Protein AF-A0A7F8QFL6-F1 (afdb_monomer_lite)

Structure (mmCIF, N/CA/C/O backbone):
data_AF-A0A7F8QFL6-F1
#
_entry.id   AF-A0A7F8QFL6-F1
#
loop_
_atom_site.group_PDB
_atom_site.id
_atom_site.type_symbol
_atom_site.label_atom_id
_atom_site.label_alt_id
_atom_site.label_comp_id
_atom_site.label_asym_id
_atom_site.label_entity_id
_atom_site.label_seq_id
_atom_site.pdbx_PDB_ins_code
_atom_site.Cartn_x
_atom_site.Cartn_y
_atom_site.Cartn_z
_atom_site.occupancy
_atom_site.B_iso_or_equiv
_atom_site.auth_seq_id
_atom_site.auth_comp_id
_atom_site.auth_asym_id
_atom_site.auth_atom_id
_atom_site.pdbx_PDB_model_num
ATOM 1 N N . PHE A 1 1 ? 2.840 -5.281 -6.794 1.00 96.19 1 PHE A N 1
ATOM 2 C CA . PHE A 1 1 ? 2.118 -4.202 -6.087 1.00 96.19 1 PHE A CA 1
ATOM 3 C C . PHE A 1 1 ? 0.725 -3.953 -6.667 1.00 96.19 1 PHE A C 1
ATOM 5 O O . PHE A 1 1 ? -0.232 -4.313 -6.000 1.00 96.19 1 PHE A O 1
ATOM 12 N N . LEU A 1 2 ? 0.582 -3.414 -7.891 1.00 96.44 2 LEU A N 1
ATOM 13 C CA . LEU A 1 2 ? -0.721 -2.988 -8.449 1.00 96.44 2 LEU A CA 1
ATOM 14 C C . LEU A 1 2 ? -1.807 -4.079 -8.442 1.00 96.44 2 LEU A C 1
ATOM 16 O O . LEU A 1 2 ? -2.926 -3.821 -8.018 1.00 96.44 2 LEU A O 1
ATOM 20 N N . SER A 1 3 ? -1.462 -5.321 -8.794 1.00 96.88 3 SER A N 1
ATOM 21 C CA . SER A 1 3 ? -2.390 -6.463 -8.744 1.00 96.88 3 SER A CA 1
ATOM 22 C C . SER A 1 3 ? -2.922 -6.793 -7.342 1.00 96.88 3 SER A C 1
ATOM 24 O O . SER A 1 3 ? -3.967 -7.424 -7.219 1.00 96.88 3 SER A O 1
ATOM 26 N N . GLY A 1 4 ? -2.211 -6.390 -6.285 1.00 96.94 4 GLY A N 1
ATOM 27 C CA . GLY A 1 4 ? -2.602 -6.615 -4.892 1.00 96.94 4 GLY A CA 1
ATOM 28 C C . GLY A 1 4 ? -3.451 -5.493 -4.295 1.00 96.94 4 GLY A C 1
ATOM 29 O O . GLY A 1 4 ? -4.096 -5.709 -3.271 1.00 96.94 4 GLY A O 1
ATOM 30 N N . VAL A 1 5 ? -3.491 -4.310 -4.923 1.00 97.06 5 VAL A N 1
ATOM 31 C CA . VAL A 1 5 ? -4.089 -3.099 -4.333 1.00 97.06 5 VAL A CA 1
ATOM 32 C C . VAL A 1 5 ? -5.555 -3.298 -3.970 1.00 97.06 5 VAL A C 1
ATOM 34 O O . VAL A 1 5 ? -5.955 -2.950 -2.859 1.00 97.06 5 VAL A O 1
ATOM 37 N N . ASP A 1 6 ? -6.354 -3.872 -4.866 1.00 96.06 6 ASP A N 1
ATOM 38 C CA . ASP A 1 6 ? -7.786 -4.050 -4.616 1.00 96.06 6 ASP A CA 1
ATOM 39 C C . ASP A 1 6 ? -8.050 -5.071 -3.507 1.00 96.06 6 ASP A C 1
ATOM 41 O O . ASP A 1 6 ? -8.917 -4.852 -2.658 1.00 96.06 6 ASP A O 1
ATOM 45 N N . ALA A 1 7 ? -7.252 -6.141 -3.448 1.00 96.88 7 ALA A N 1
ATOM 46 C CA . ALA A 1 7 ? -7.328 -7.126 -2.375 1.00 96.88 7 ALA A CA 1
ATOM 47 C C . ALA A 1 7 ? -6.971 -6.502 -1.017 1.00 96.88 7 ALA A C 1
ATOM 49 O O . ALA A 1 7 ? -7.707 -6.677 -0.048 1.00 96.88 7 ALA A O 1
ATOM 50 N N . TRP A 1 8 ? -5.899 -5.712 -0.941 1.00 97.50 8 TRP A N 1
ATOM 51 C CA . TRP A 1 8 ? -5.516 -5.027 0.296 1.00 97.50 8 TRP A CA 1
ATOM 52 C C . TRP A 1 8 ? -6.530 -3.956 0.713 1.00 97.50 8 TRP A C 1
ATOM 54 O O . TRP A 1 8 ? -6.868 -3.868 1.892 1.00 97.50 8 TRP A O 1
ATOM 64 N N . CYS A 1 9 ? -7.084 -3.188 -0.235 1.00 96.06 9 CYS A N 1
ATOM 65 C CA . CYS A 1 9 ? -8.170 -2.238 0.042 1.00 96.06 9 CYS A CA 1
ATOM 66 C C . CYS A 1 9 ? -9.360 -2.949 0.689 1.00 96.06 9 CYS A C 1
ATOM 68 O O . CYS A 1 9 ? -9.916 -2.473 1.682 1.00 96.06 9 CYS A O 1
ATOM 70 N N . LYS A 1 10 ? -9.733 -4.098 0.123 1.00 94.81 10 LYS A N 1
ATOM 71 C CA . LYS A 1 10 ? -10.814 -4.948 0.607 1.00 94.81 10 LYS A CA 1
ATOM 72 C C . LYS A 1 10 ? -10.517 -5.452 2.023 1.00 94.81 10 LYS A C 1
ATOM 74 O O . LYS A 1 10 ? -11.287 -5.178 2.933 1.00 94.81 10 LYS A O 1
ATOM 79 N N . MET A 1 11 ? -9.348 -6.045 2.253 1.00 94.19 11 MET A N 1
ATOM 80 C CA . MET A 1 11 ? -8.939 -6.537 3.578 1.00 94.19 11 MET A CA 1
ATOM 81 C C . MET A 1 11 ? -8.886 -5.438 4.655 1.00 94.19 11 MET A C 1
ATOM 83 O O . MET A 1 11 ? -9.239 -5.696 5.802 1.00 94.19 11 MET A O 1
ATOM 87 N N . CYS A 1 12 ? -8.493 -4.207 4.305 1.00 92.62 12 CYS A N 1
ATOM 88 C CA . CYS A 1 12 ? -8.485 -3.076 5.241 1.00 92.62 12 CYS A CA 1
ATOM 89 C C . CYS A 1 12 ? -9.887 -2.521 5.554 1.00 92.62 12 CYS A C 1
ATOM 91 O O . CYS A 1 12 ? -10.073 -1.877 6.587 1.00 92.62 12 CYS A O 1
ATOM 93 N N . SER A 1 13 ? -10.863 -2.693 4.658 1.00 88.38 13 SER A N 1
ATOM 94 C CA . SER A 1 13 ? -12.193 -2.071 4.776 1.00 88.38 13 SER A CA 1
ATOM 95 C C . SER A 1 13 ? -13.303 -3.044 5.175 1.00 88.38 13 SER A C 1
ATOM 97 O O . SER A 1 13 ? -14.291 -2.617 5.777 1.00 88.38 13 SER A O 1
ATOM 99 N N . GLU A 1 14 ? -13.134 -4.335 4.899 1.00 84.44 14 GLU A N 1
ATOM 100 C CA . GLU A 1 14 ? -14.117 -5.374 5.183 1.00 84.44 14 GLU A CA 1
ATOM 101 C C . GLU A 1 14 ? -14.114 -5.856 6.635 1.00 84.44 14 GLU A C 1
ATOM 103 O O . GLU A 1 14 ? -13.155 -5.700 7.392 1.00 84.44 14 GLU A O 1
ATOM 108 N N . GLY A 1 15 ? -15.242 -6.457 7.020 1.00 77.94 15 GLY A N 1
ATOM 109 C CA . GLY A 1 15 ? -15.497 -6.928 8.374 1.00 77.94 15 GLY A CA 1
ATOM 110 C C . GLY A 1 15 ? -15.855 -5.778 9.314 1.00 77.94 15 GLY A C 1
ATOM 111 O O . GLY A 1 15 ? -15.233 -4.716 9.315 1.00 77.94 15 GLY A O 1
ATOM 112 N N . GLY A 1 16 ? -16.882 -5.963 10.141 1.00 88.81 16 GLY A N 1
ATOM 113 C CA . GLY A 1 16 ? -17.215 -5.014 11.206 1.00 88.81 16 GLY A CA 1
ATOM 114 C C . GLY A 1 16 ? -16.069 -4.830 12.210 1.00 88.81 16 GLY A C 1
ATOM 115 O O . GLY A 1 16 ? -14.977 -5.382 12.058 1.00 88.81 16 GLY A O 1
ATOM 116 N N . LEU A 1 17 ? -16.308 -4.036 13.252 1.00 93.81 17 LEU A N 1
ATOM 117 C CA . LEU A 1 17 ? -15.407 -4.025 14.406 1.00 93.81 17 LEU A CA 1
ATOM 118 C C . LEU A 1 17 ? -15.780 -5.200 15.318 1.00 93.81 17 LEU A C 1
ATOM 120 O O . LEU A 1 17 ? -16.960 -5.304 15.660 1.00 93.81 17 LEU A O 1
ATOM 124 N N . PRO A 1 18 ? -14.825 -6.062 15.710 1.00 94.75 18 PRO A N 1
ATOM 125 C CA . PRO A 1 18 ? -15.082 -7.104 16.696 1.00 94.75 18 PRO A CA 1
ATOM 126 C C . PRO A 1 18 ? -15.563 -6.521 18.031 1.00 94.75 18 PRO A C 1
ATOM 128 O O . PRO A 1 18 ? -15.233 -5.384 18.387 1.00 94.75 18 PRO A O 1
ATOM 131 N N . SER A 1 19 ? -16.355 -7.303 18.763 1.00 91.31 19 SER A N 1
ATOM 132 C CA . SER A 1 19 ? -16.808 -6.940 20.111 1.00 91.31 19 SER A CA 1
ATOM 133 C C . SER A 1 19 ? -16.013 -7.625 21.209 1.00 91.31 19 SER A C 1
ATOM 135 O O . SER A 1 19 ? -15.770 -6.996 22.236 1.00 91.31 19 SER A O 1
ATOM 137 N N . GLU A 1 20 ? -15.579 -8.862 20.974 1.00 93.38 20 GLU A N 1
ATOM 138 C CA . GLU A 1 20 ? -14.741 -9.605 21.908 1.00 93.38 20 GLU A CA 1
ATOM 139 C C . GLU A 1 20 ? -13.315 -9.049 21.908 1.00 93.38 20 GLU A C 1
ATOM 141 O O . GLU A 1 20 ? -12.742 -8.765 20.852 1.00 93.38 20 GLU A O 1
ATOM 146 N N . MET A 1 21 ? -12.736 -8.891 23.101 1.00 92.88 21 MET A N 1
ATOM 147 C CA . MET A 1 21 ? -11.410 -8.285 23.276 1.00 92.88 21 MET A CA 1
ATOM 148 C C . MET A 1 21 ? -10.323 -9.077 22.545 1.00 92.88 21 MET A C 1
ATOM 150 O O . MET A 1 21 ? -9.511 -8.493 21.832 1.00 92.88 21 MET A O 1
ATOM 154 N N . GLN A 1 22 ? -10.368 -10.406 22.650 1.00 94.44 22 GLN A N 1
ATOM 155 C CA . GLN A 1 22 ? -9.406 -11.291 21.997 1.00 94.44 22 GLN A CA 1
ATOM 156 C C . GLN A 1 22 ? -9.474 -11.187 20.464 1.00 94.44 22 GLN A C 1
ATOM 158 O O . GLN A 1 22 ? -8.444 -11.057 19.802 1.00 94.44 22 GLN A O 1
ATOM 163 N N . ASP A 1 23 ? -10.681 -11.173 19.892 1.00 95.75 23 ASP A N 1
ATOM 164 C CA . ASP A 1 23 ? -10.870 -11.019 18.444 1.00 95.75 23 ASP A CA 1
ATOM 165 C C . ASP A 1 23 ? -10.427 -9.636 17.954 1.00 95.75 23 ASP A C 1
ATOM 167 O O . ASP A 1 23 ? -9.939 -9.483 16.831 1.00 95.75 23 ASP A O 1
ATOM 171 N N . LEU A 1 24 ? -10.592 -8.610 18.789 1.00 96.00 24 LEU A N 1
ATOM 172 C CA . LEU A 1 24 ? -10.179 -7.251 18.477 1.00 96.00 24 LEU A CA 1
ATOM 173 C C . LEU A 1 24 ? -8.655 -7.095 18.464 1.00 96.00 24 LEU A C 1
ATOM 175 O O . LEU A 1 24 ? -8.120 -6.480 17.540 1.00 96.00 24 LEU A O 1
ATOM 179 N N . GLU A 1 25 ? -7.958 -7.669 19.443 1.00 96.19 25 GLU A N 1
ATOM 180 C CA . GLU A 1 25 ? -6.492 -7.720 19.473 1.00 96.19 25 GLU A CA 1
ATOM 181 C C . GLU A 1 25 ? -5.942 -8.489 18.268 1.00 96.19 25 GLU A C 1
ATOM 183 O O . GLU A 1 25 ? -5.025 -8.013 17.591 1.00 96.19 25 GLU A O 1
ATOM 188 N N . LEU A 1 26 ? -6.564 -9.623 17.929 1.00 96.31 26 LEU A N 1
ATOM 189 C CA . LEU A 1 26 ? -6.218 -10.393 16.738 1.00 96.31 26 LEU A CA 1
ATOM 190 C C . LEU A 1 26 ? -6.425 -9.569 15.457 1.00 96.31 26 LEU A C 1
ATOM 192 O O . LEU A 1 26 ? -5.557 -9.546 14.582 1.00 96.31 26 LEU A O 1
ATOM 196 N N . ALA A 1 27 ? -7.541 -8.844 15.351 1.00 96.38 27 ALA A N 1
ATOM 197 C CA . ALA A 1 27 ? -7.809 -7.962 14.219 1.00 96.38 27 ALA A CA 1
ATOM 198 C C . ALA A 1 27 ? -6.790 -6.813 14.115 1.00 96.38 27 ALA A C 1
ATOM 200 O O . ALA A 1 27 ? -6.380 -6.473 13.004 1.00 96.38 27 ALA A O 1
ATOM 201 N N . ILE A 1 28 ? -6.351 -6.234 15.238 1.00 96.81 28 ILE A N 1
ATOM 202 C CA . ILE A 1 28 ? -5.293 -5.209 15.266 1.00 96.81 28 ILE A CA 1
ATOM 203 C C . ILE A 1 28 ? -3.965 -5.794 14.781 1.00 96.81 28 ILE A C 1
ATOM 205 O O . ILE A 1 28 ? -3.312 -5.188 13.931 1.00 96.81 28 ILE A O 1
ATOM 209 N N . HIS A 1 29 ? -3.592 -6.982 15.259 1.00 97.50 29 HIS A N 1
ATOM 210 C CA . HIS A 1 29 ? -2.360 -7.646 14.839 1.00 97.50 29 HIS A CA 1
ATOM 211 C C . HIS A 1 29 ? -2.373 -7.988 13.340 1.00 97.50 29 HIS A C 1
ATOM 213 O O . HIS A 1 29 ? -1.417 -7.691 12.622 1.00 97.50 29 HIS A O 1
ATOM 219 N N . HIS A 1 30 ? -3.477 -8.540 12.827 1.00 96.06 30 HIS A N 1
ATOM 220 C CA . HIS A 1 30 ? -3.637 -8.789 11.391 1.00 96.06 30 HIS A CA 1
ATOM 221 C C . HIS A 1 30 ? -3.562 -7.498 10.564 1.00 96.06 30 HIS A C 1
ATOM 223 O O . HIS A 1 30 ? -2.906 -7.470 9.524 1.00 96.06 30 HIS A O 1
ATOM 229 N N . HIS A 1 31 ? -4.189 -6.416 11.036 1.00 97.00 31 HIS A N 1
ATOM 230 C CA . HIS A 1 31 ? -4.153 -5.104 10.382 1.00 97.00 31 HIS A CA 1
ATOM 231 C C . HIS A 1 31 ? -2.740 -4.504 10.336 1.00 97.00 31 HIS A C 1
ATOM 233 O O . HIS A 1 31 ? -2.367 -3.857 9.354 1.00 97.00 31 HIS A O 1
ATOM 239 N N . GLN A 1 32 ? -1.940 -4.736 11.380 1.00 97.31 32 GLN A N 1
ATOM 240 C 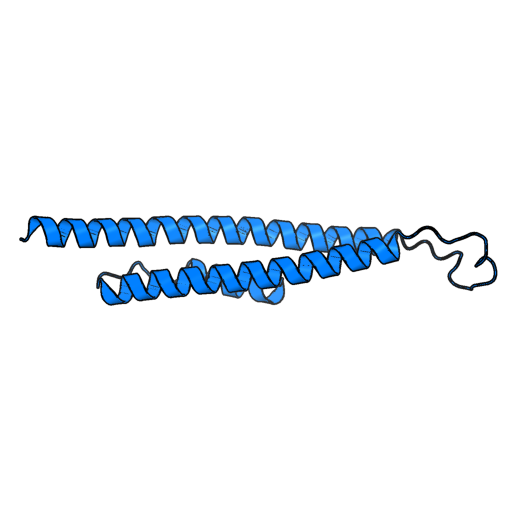CA . GLN A 1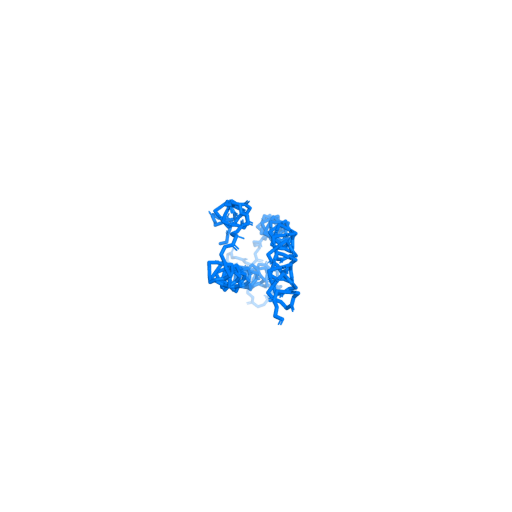 32 ? -0.529 -4.355 11.436 1.00 97.31 32 GLN A CA 1
ATOM 241 C C . GLN A 1 32 ? 0.312 -5.180 10.451 1.00 97.31 32 GLN A C 1
ATOM 243 O O . GLN A 1 32 ? 1.031 -4.606 9.638 1.00 97.31 32 GLN A O 1
ATOM 248 N N . SER A 1 33 ? 0.164 -6.507 10.449 1.00 97.44 33 SER A N 1
ATOM 249 C CA . SER A 1 33 ? 0.896 -7.379 9.520 1.00 97.44 33 SER A CA 1
ATOM 250 C C . SER A 1 33 ? 0.575 -7.062 8.055 1.00 97.44 33 SER A C 1
ATOM 252 O O . SER A 1 33 ? 1.464 -7.044 7.204 1.00 97.44 33 SER A O 1
ATOM 254 N N . LEU A 1 34 ? -0.688 -6.748 7.752 1.00 96.44 34 LEU A N 1
ATOM 255 C CA . LEU A 1 34 ? -1.094 -6.320 6.415 1.00 96.44 34 LEU A CA 1
ATOM 256 C C . LEU A 1 34 ? -0.378 -5.028 5.990 1.00 96.44 34 LEU A C 1
ATOM 258 O O . LEU A 1 34 ? 0.067 -4.925 4.849 1.00 96.44 34 LEU A O 1
ATOM 262 N N . TYR A 1 35 ? -0.226 -4.060 6.898 1.00 97.12 35 TYR A N 1
ATOM 263 C CA . TYR A 1 35 ? 0.506 -2.821 6.618 1.00 97.12 35 TYR A CA 1
ATOM 264 C C . TYR A 1 35 ? 1.964 -3.069 6.253 1.00 97.12 35 TYR A C 1
ATOM 266 O O . TYR A 1 35 ? 2.480 -2.471 5.309 1.00 97.12 35 TYR A O 1
ATOM 274 N N . GLU A 1 36 ? 2.623 -3.948 7.003 1.00 98.06 36 GLU A N 1
ATOM 275 C CA . GLU A 1 36 ? 4.023 -4.306 6.785 1.00 98.06 36 GLU A CA 1
ATOM 276 C C . GLU A 1 36 ? 4.198 -4.961 5.412 1.00 98.06 36 GLU A C 1
ATOM 278 O O . GLU A 1 36 ? 5.072 -4.555 4.647 1.00 98.06 36 GLU A O 1
ATOM 283 N N . GLN A 1 37 ? 3.301 -5.882 5.044 1.00 97.69 37 GLN A N 1
ATOM 284 C CA . GLN A 1 37 ? 3.294 -6.519 3.722 1.00 97.69 37 GLN A CA 1
ATOM 285 C C . GLN A 1 37 ? 3.099 -5.504 2.586 1.00 97.69 37 GLN A C 1
ATOM 287 O O . GLN A 1 37 ? 3.838 -5.524 1.600 1.00 97.69 37 GLN A O 1
ATOM 292 N N . VAL A 1 38 ? 2.133 -4.589 2.724 1.00 97.56 38 VAL A N 1
ATOM 293 C CA . VAL A 1 38 ? 1.881 -3.530 1.730 1.00 97.56 38 VAL A CA 1
ATOM 294 C C . VAL A 1 38 ? 3.092 -2.605 1.603 1.00 97.56 38 VAL A C 1
ATOM 296 O O . VAL A 1 38 ? 3.515 -2.288 0.491 1.00 97.56 38 VAL A O 1
ATOM 299 N N . THR A 1 39 ? 3.677 -2.196 2.730 1.00 97.44 39 THR A N 1
ATOM 300 C CA . THR A 1 39 ? 4.839 -1.296 2.773 1.00 97.44 39 THR A CA 1
ATOM 301 C C . THR A 1 39 ? 6.073 -1.940 2.150 1.00 97.44 39 THR A C 1
ATOM 303 O O . THR A 1 39 ? 6.805 -1.278 1.408 1.00 97.44 39 THR A O 1
ATOM 306 N N . GLN A 1 40 ? 6.285 -3.233 2.396 1.00 98.38 40 GLN A N 1
ATOM 307 C CA . GLN A 1 40 ? 7.360 -3.995 1.772 1.00 98.38 40 GLN A CA 1
ATOM 308 C C . GLN A 1 40 ? 7.168 -4.057 0.252 1.00 98.38 40 GLN A C 1
ATOM 310 O O . GLN A 1 40 ? 8.053 -3.652 -0.500 1.00 98.38 40 GLN A O 1
ATOM 315 N N . ALA A 1 41 ? 5.977 -4.452 -0.206 1.00 98.31 41 ALA A N 1
ATOM 316 C CA . ALA A 1 41 ? 5.674 -4.538 -1.632 1.00 98.31 41 ALA A CA 1
ATOM 317 C C . ALA A 1 41 ? 5.766 -3.176 -2.347 1.00 98.31 41 ALA A C 1
ATOM 319 O O . ALA A 1 41 ? 6.145 -3.123 -3.518 1.00 98.31 41 ALA A O 1
ATOM 320 N N . TYR A 1 42 ? 5.410 -2.079 -1.667 1.00 98.50 42 TYR A N 1
ATOM 321 C CA . TYR A 1 42 ? 5.576 -0.714 -2.176 1.00 98.50 42 TYR A CA 1
ATOM 322 C C . TYR A 1 42 ? 7.054 -0.318 -2.283 1.00 98.50 42 TYR A C 1
ATOM 324 O O . TYR A 1 42 ? 7.469 0.270 -3.284 1.00 98.50 42 TYR A O 1
ATOM 332 N N . THR A 1 43 ? 7.851 -0.648 -1.264 1.00 98.25 43 THR A N 1
ATOM 333 C CA . THR A 1 43 ? 9.294 -0.380 -1.245 1.00 98.25 43 THR A CA 1
ATOM 334 C C . THR A 1 43 ? 9.991 -1.075 -2.410 1.00 98.25 43 THR A C 1
ATOM 336 O O . THR A 1 43 ? 10.728 -0.418 -3.143 1.00 98.25 43 THR A O 1
ATOM 339 N N . GLU A 1 44 ? 9.706 -2.360 -2.625 1.00 98.31 44 GLU A N 1
ATOM 340 C CA . GLU A 1 44 ? 10.282 -3.153 -3.718 1.00 98.31 44 GLU A CA 1
ATOM 341 C C . GLU A 1 44 ? 9.954 -2.553 -5.092 1.00 98.31 44 GLU A C 1
ATOM 343 O O . GLU A 1 44 ? 10.860 -2.190 -5.840 1.00 98.31 44 GLU A O 1
ATOM 348 N N . VAL A 1 45 ? 8.668 -2.331 -5.400 1.00 98.19 45 VAL A N 1
ATOM 349 C CA . VAL A 1 45 ? 8.275 -1.782 -6.713 1.00 98.19 45 VAL A CA 1
ATOM 350 C C . VAL A 1 45 ? 8.824 -0.367 -6.943 1.00 98.19 45 VAL A C 1
ATOM 352 O O . VAL A 1 45 ? 9.136 0.004 -8.074 1.00 98.19 45 VAL A O 1
ATOM 355 N N . SER A 1 46 ? 8.968 0.433 -5.881 1.00 97.75 46 SER A N 1
ATOM 356 C CA . SER A 1 46 ? 9.523 1.788 -5.973 1.00 97.75 46 SER A CA 1
ATOM 357 C C . SER A 1 46 ? 11.025 1.765 -6.252 1.00 97.75 46 SER A C 1
ATOM 359 O O . SER A 1 46 ? 11.523 2.589 -7.023 1.00 97.75 46 SER A O 1
ATOM 361 N N . GLN A 1 47 ? 11.751 0.825 -5.641 1.00 98.12 47 GLN A N 1
ATOM 362 C CA . GLN A 1 47 ? 13.174 0.615 -5.900 1.00 98.12 47 GLN A CA 1
ATOM 363 C C . GLN A 1 47 ? 13.405 0.128 -7.332 1.00 98.12 47 GLN A C 1
ATOM 365 O O . GLN A 1 47 ? 14.241 0.707 -8.027 1.00 98.12 47 GLN A O 1
ATOM 370 N N . ASP A 1 48 ? 12.620 -0.845 -7.798 1.00 97.44 48 ASP A N 1
ATOM 371 C CA . ASP A 1 48 ? 12.691 -1.352 -9.173 1.00 97.44 48 ASP A CA 1
ATOM 372 C C . ASP A 1 48 ? 12.387 -0.252 -10.197 1.00 97.44 48 ASP A C 1
ATOM 374 O O . ASP A 1 48 ? 13.127 -0.070 -11.166 1.00 97.44 48 ASP A O 1
ATOM 378 N N . GLY A 1 49 ? 11.333 0.538 -9.957 1.00 96.88 49 GLY A N 1
ATOM 379 C CA . GLY A 1 49 ? 10.972 1.672 -10.808 1.00 96.88 49 GLY A CA 1
ATOM 380 C C . GLY A 1 49 ? 12.085 2.717 -10.887 1.00 96.88 49 GLY A C 1
ATOM 381 O O . GLY A 1 49 ? 12.422 3.184 -11.977 1.00 96.88 49 GLY A O 1
ATOM 382 N N . LYS A 1 50 ? 12.714 3.041 -9.751 1.00 96.75 50 LYS A N 1
ATOM 383 C CA . LYS A 1 50 ? 13.860 3.957 -9.710 1.00 96.75 50 LYS A CA 1
ATOM 384 C C . LYS A 1 50 ? 15.067 3.395 -10.460 1.00 96.75 50 LYS A C 1
ATOM 386 O O . LYS A 1 50 ? 15.630 4.096 -11.294 1.00 96.75 50 LYS A O 1
ATOM 391 N N . ALA A 1 51 ? 15.438 2.142 -10.206 1.00 96.50 51 ALA A N 1
ATOM 392 C CA . ALA A 1 51 ? 16.570 1.501 -10.869 1.00 96.50 51 ALA A CA 1
ATOM 393 C C . ALA A 1 51 ? 16.380 1.454 -12.395 1.00 96.50 51 ALA A C 1
ATOM 395 O O . ALA A 1 51 ? 17.318 1.717 -13.150 1.00 96.50 51 ALA A O 1
ATOM 396 N N . LEU A 1 52 ? 15.156 1.182 -12.857 1.00 95.00 52 LEU A N 1
ATOM 397 C CA . LEU A 1 52 ? 14.821 1.198 -14.277 1.00 95.00 52 LEU A CA 1
ATOM 398 C C . LEU A 1 52 ? 14.939 2.605 -14.879 1.00 95.00 52 LEU A C 1
ATOM 400 O O . LEU A 1 52 ? 15.528 2.761 -15.950 1.00 95.00 52 LEU A O 1
ATOM 404 N N . LEU A 1 53 ? 14.423 3.631 -14.198 1.00 94.31 53 LEU A N 1
ATOM 405 C CA . LEU A 1 53 ? 14.565 5.023 -14.638 1.00 94.31 53 LEU A CA 1
ATOM 406 C C . LEU A 1 53 ? 16.037 5.446 -14.709 1.00 94.31 53 LEU A C 1
ATOM 408 O O . LEU A 1 53 ? 16.439 6.035 -15.711 1.00 94.31 53 LEU A O 1
ATOM 412 N N . ASP A 1 54 ? 16.847 5.082 -13.713 1.00 92.69 54 ASP A N 1
ATOM 413 C CA . ASP A 1 54 ? 18.284 5.377 -13.679 1.00 92.69 54 ASP A CA 1
ATOM 414 C C . ASP A 1 54 ? 19.028 4.752 -14.875 1.00 92.69 54 ASP A C 1
ATOM 416 O O . ASP A 1 54 ? 19.967 5.346 -15.412 1.00 92.69 54 ASP A O 1
ATOM 420 N N . VAL A 1 55 ? 18.609 3.562 -15.326 1.00 90.69 55 VAL A N 1
ATOM 421 C CA . VAL A 1 55 ? 19.154 2.912 -16.531 1.00 90.69 55 VAL A CA 1
ATOM 422 C C . VAL A 1 55 ? 18.695 3.625 -17.802 1.00 90.69 55 VAL A C 1
ATOM 424 O O . VAL A 1 55 ? 19.525 3.924 -18.660 1.00 90.69 55 VAL A O 1
ATOM 427 N N . LEU A 1 56 ? 17.397 3.917 -17.928 1.00 89.25 56 LEU A N 1
ATOM 428 C CA . LEU A 1 56 ? 16.819 4.527 -19.132 1.00 89.25 56 LEU A CA 1
ATOM 429 C C . LEU A 1 56 ? 17.274 5.976 -19.354 1.00 89.25 56 LEU A C 1
ATOM 431 O O . LEU A 1 56 ? 17.321 6.435 -20.494 1.00 89.25 56 LEU A O 1
ATOM 435 N N . GLN A 1 57 ? 17.587 6.697 -18.277 1.00 87.44 57 GLN A N 1
ATOM 436 C CA . 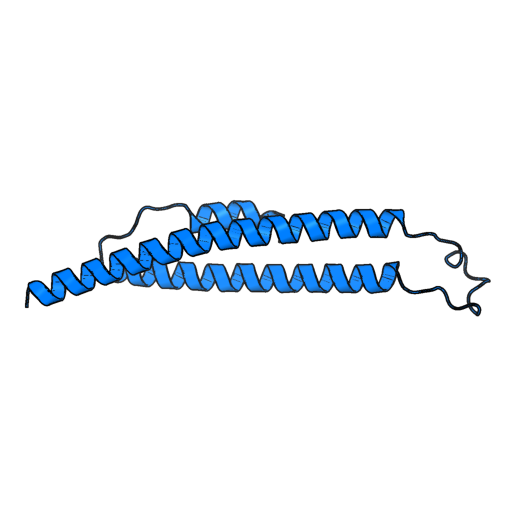GLN A 1 57 ? 18.009 8.099 -18.314 1.00 87.44 57 GLN A CA 1
ATOM 437 C C . GLN A 1 57 ? 19.534 8.276 -18.322 1.00 87.44 57 GLN A C 1
ATOM 439 O O . GLN A 1 57 ? 20.015 9.408 -18.417 1.00 87.44 57 GLN A O 1
ATOM 444 N N . ARG A 1 58 ? 20.315 7.190 -18.223 1.00 84.56 58 ARG A N 1
ATOM 445 C CA . ARG A 1 58 ? 21.779 7.277 -18.198 1.00 84.56 58 ARG A CA 1
ATOM 446 C C . ARG A 1 58 ? 22.300 7.905 -19.503 1.00 84.56 58 ARG A C 1
ATOM 448 O O . ARG A 1 58 ? 22.007 7.379 -20.578 1.00 84.56 58 ARG A O 1
ATOM 455 N N . PRO A 1 59 ? 23.112 8.978 -19.437 1.00 70.50 59 PRO A N 1
ATOM 456 C CA . PRO A 1 59 ? 23.717 9.566 -20.625 1.00 70.50 59 PRO A CA 1
ATOM 457 C C . PRO A 1 59 ? 24.591 8.544 -21.354 1.00 70.50 59 PRO A C 1
ATOM 459 O O . PRO A 1 59 ? 25.380 7.832 -20.729 1.00 70.50 59 PRO A O 1
ATOM 462 N N . LEU A 1 60 ? 24.483 8.490 -22.679 1.00 67.06 60 LEU A N 1
ATOM 463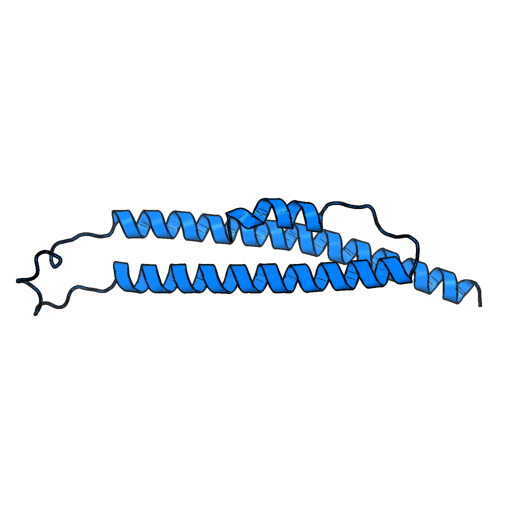 C CA . LEU A 1 60 ? 25.332 7.635 -23.503 1.00 67.06 60 LEU A CA 1
ATOM 464 C C . LEU A 1 60 ? 26.729 8.268 -23.569 1.00 67.06 60 LEU A C 1
ATOM 466 O O . LEU A 1 60 ? 26.878 9.415 -23.991 1.00 67.06 60 LEU A O 1
ATOM 470 N N . SER A 1 61 ? 27.760 7.553 -23.108 1.00 59.31 61 SER A N 1
ATOM 471 C CA . SER A 1 61 ? 29.141 8.038 -23.198 1.00 59.31 61 SER A CA 1
ATOM 472 C C . SER A 1 61 ? 29.591 8.130 -24.665 1.00 59.31 61 SER A C 1
ATOM 474 O O . SER A 1 61 ? 29.295 7.227 -25.451 1.00 59.31 61 SER A O 1
ATOM 476 N N . PRO A 1 62 ? 30.367 9.164 -25.045 1.00 58.59 62 PRO A N 1
ATOM 477 C CA . PRO A 1 62 ? 30.791 9.383 -26.432 1.00 58.59 62 PRO A CA 1
ATOM 478 C C . PRO A 1 62 ? 31.674 8.262 -27.018 1.00 58.59 62 PRO A C 1
ATOM 480 O O . PRO A 1 62 ? 31.806 8.172 -28.232 1.00 58.59 62 PRO A O 1
ATOM 483 N N . GLY A 1 63 ? 32.230 7.368 -26.188 1.00 56.31 63 GLY A N 1
ATOM 484 C CA . GLY A 1 63 ? 33.002 6.194 -26.627 1.00 56.31 63 GLY A CA 1
ATOM 485 C C . GLY A 1 63 ? 32.171 5.027 -27.177 1.00 56.31 63 GLY A C 1
ATOM 486 O O . GLY A 1 63 ? 32.742 4.063 -27.673 1.00 56.31 63 GLY A O 1
ATOM 487 N N . ASN A 1 64 ? 30.838 5.102 -27.116 1.00 53.94 64 ASN A N 1
ATOM 488 C CA . ASN A 1 64 ? 29.933 4.041 -27.568 1.00 53.94 64 ASN A CA 1
ATOM 489 C C . ASN A 1 64 ? 29.230 4.386 -28.891 1.00 53.94 64 ASN A C 1
ATOM 491 O O . ASN A 1 64 ? 28.257 3.724 -29.237 1.00 53.94 64 ASN A O 1
ATOM 495 N N . ALA A 1 65 ? 29.702 5.398 -29.629 1.00 52.62 65 ALA A N 1
ATOM 496 C CA . ALA A 1 65 ? 29.071 5.903 -30.854 1.00 52.62 65 ALA A CA 1
ATOM 497 C C . ALA A 1 65 ? 28.903 4.856 -31.981 1.00 52.62 65 ALA A C 1
ATOM 499 O O . ALA A 1 65 ? 28.093 5.068 -32.878 1.00 52.62 65 ALA A O 1
ATOM 500 N N . GLU A 1 66 ? 29.613 3.722 -31.923 1.00 52.75 66 GLU A N 1
ATOM 501 C CA . GLU A 1 66 ? 29.448 2.589 -32.854 1.00 52.75 66 GLU A CA 1
ATOM 502 C C . GLU A 1 66 ? 28.388 1.561 -32.408 1.00 52.75 66 GLU A C 1
ATOM 504 O O . GLU A 1 66 ? 28.048 0.645 -33.156 1.00 52.75 66 GLU A O 1
ATOM 509 N N . SER A 1 67 ? 27.831 1.693 -31.199 1.00 53.94 67 SER A N 1
ATOM 510 C CA . SER A 1 67 ? 26.764 0.812 -30.726 1.00 53.94 67 SER A CA 1
ATOM 511 C C . SER A 1 67 ? 25.441 1.200 -31.384 1.00 53.94 67 SER A C 1
ATOM 513 O O . SER A 1 67 ? 25.000 2.340 -31.267 1.00 53.94 67 SER A O 1
ATOM 515 N N . LEU A 1 68 ? 24.742 0.235 -31.990 1.00 53.41 68 LEU A N 1
ATOM 516 C CA . LEU A 1 68 ? 23.387 0.397 -32.553 1.00 53.41 68 LEU A CA 1
ATOM 517 C C . LEU A 1 68 ? 22.369 0.991 -31.552 1.00 53.41 68 LEU A C 1
ATOM 519 O O . LEU A 1 68 ? 21.318 1.481 -31.952 1.00 53.41 68 LEU A O 1
ATOM 523 N N . THR A 1 69 ? 22.680 0.964 -30.253 1.00 55.66 69 THR A N 1
ATOM 524 C CA . THR A 1 69 ? 21.879 1.534 -29.159 1.00 55.66 69 THR A CA 1
ATOM 525 C C . THR A 1 69 ? 22.270 2.963 -28.757 1.00 55.66 69 THR A C 1
ATOM 527 O O . THR A 1 69 ? 21.557 3.575 -27.964 1.00 55.66 69 THR A O 1
ATOM 530 N N . ALA A 1 70 ? 23.357 3.527 -29.298 1.00 52.78 70 ALA A N 1
ATOM 531 C CA . ALA A 1 70 ? 23.874 4.859 -28.955 1.00 52.78 70 ALA A CA 1
ATOM 532 C C . ALA A 1 70 ? 22.997 6.025 -29.457 1.00 52.78 70 ALA A C 1
ATOM 534 O O . ALA A 1 70 ? 23.187 7.170 -29.055 1.00 52.78 70 ALA A O 1
ATOM 535 N N . THR A 1 71 ? 22.018 5.737 -30.315 1.00 52.78 71 THR A N 1
ATOM 536 C CA . THR A 1 71 ? 21.043 6.698 -30.856 1.00 52.78 71 THR A CA 1
ATOM 537 C C . THR A 1 71 ? 19.628 6.481 -30.314 1.00 52.78 71 THR A C 1
ATOM 539 O O . THR A 1 71 ? 18.706 7.213 -30.682 1.00 52.78 71 THR A O 1
ATOM 542 N N . ALA A 1 72 ? 19.422 5.482 -29.448 1.00 63.31 72 ALA A N 1
ATOM 543 C CA . ALA A 1 72 ? 18.100 5.135 -28.949 1.00 63.31 72 ALA A CA 1
ATOM 544 C C . ALA A 1 72 ? 17.606 6.185 -27.940 1.00 63.31 72 ALA A C 1
ATOM 546 O O . ALA A 1 72 ? 18.048 6.247 -26.794 1.00 63.31 72 ALA A O 1
ATOM 547 N N . ASN A 1 73 ? 16.660 7.021 -28.372 1.00 72.25 73 ASN A N 1
ATOM 548 C CA . ASN A 1 73 ? 15.966 7.961 -27.501 1.00 72.25 73 ASN A CA 1
ATOM 549 C C . ASN A 1 73 ? 14.884 7.221 -26.695 1.00 72.25 73 ASN A C 1
ATOM 551 O O . ASN A 1 73 ? 13.757 7.037 -27.158 1.00 72.25 73 ASN A O 1
ATOM 555 N N . TYR A 1 74 ? 15.220 6.822 -25.469 1.00 84.56 74 TYR A N 1
ATOM 556 C CA . TYR A 1 74 ? 14.301 6.131 -24.558 1.00 84.56 74 TYR A CA 1
ATOM 557 C C . TYR A 1 74 ? 13.270 7.048 -23.883 1.00 84.56 74 TYR A C 1
ATOM 559 O O . TYR A 1 74 ? 12.551 6.587 -23.001 1.00 84.56 74 TYR A O 1
ATOM 567 N N . SER A 1 75 ? 13.135 8.316 -24.293 1.00 87.94 75 SER A N 1
ATOM 568 C CA . SER A 1 75 ? 12.159 9.253 -23.708 1.00 87.94 75 SER A CA 1
ATOM 569 C C . SER A 1 75 ? 10.752 8.666 -23.611 1.00 87.94 75 SER A C 1
ATOM 571 O O . SER A 1 75 ? 10.124 8.792 -22.566 1.00 87.94 75 SER A O 1
ATOM 573 N N . LYS A 1 76 ? 10.257 7.971 -24.642 1.00 90.94 76 LYS A N 1
ATOM 574 C CA . LYS A 1 76 ? 8.942 7.312 -24.583 1.00 90.94 76 LYS A CA 1
ATOM 575 C C . LYS A 1 76 ? 8.862 6.289 -23.443 1.00 90.94 76 LYS A C 1
ATOM 577 O O . LYS A 1 76 ? 7.896 6.309 -22.691 1.00 90.94 76 LYS A O 1
ATOM 582 N N . ALA A 1 77 ? 9.875 5.435 -23.299 1.00 92.06 77 ALA A N 1
ATOM 583 C CA . ALA A 1 77 ? 9.932 4.439 -22.231 1.00 92.06 77 ALA A CA 1
ATOM 584 C C . ALA A 1 77 ? 10.033 5.103 -20.849 1.00 92.06 77 ALA A C 1
ATOM 586 O O . ALA A 1 77 ? 9.347 4.688 -19.924 1.00 92.06 77 ALA A O 1
ATOM 587 N N . VAL A 1 78 ? 10.819 6.177 -20.722 1.00 94.12 78 VAL A N 1
ATOM 588 C CA . VAL A 1 78 ? 10.912 6.968 -19.486 1.00 94.12 78 VAL A CA 1
ATOM 589 C C . VAL A 1 78 ? 9.546 7.519 -19.076 1.00 94.12 78 VAL A C 1
ATOM 591 O O . VAL A 1 78 ? 9.159 7.346 -17.926 1.00 94.12 78 VAL A O 1
ATOM 594 N N . HIS A 1 79 ? 8.800 8.134 -20.000 1.00 95.44 79 HIS A N 1
ATOM 595 C CA . HIS A 1 79 ? 7.457 8.647 -19.700 1.00 95.44 79 HIS A CA 1
ATOM 596 C C . HIS A 1 79 ? 6.511 7.521 -19.271 1.00 95.44 79 HIS A C 1
ATOM 598 O O . HIS A 1 79 ? 5.849 7.648 -18.249 1.00 95.44 79 HIS A O 1
ATOM 604 N N . GLN A 1 80 ? 6.519 6.389 -19.981 1.00 96.56 80 GLN A N 1
ATOM 605 C CA . GLN A 1 80 ? 5.687 5.235 -19.624 1.00 96.56 80 GLN A CA 1
ATOM 606 C C . GLN A 1 80 ? 6.012 4.684 -18.229 1.00 96.56 80 GLN A C 1
ATOM 608 O O . GLN A 1 80 ? 5.105 4.340 -17.477 1.00 96.56 80 GLN A O 1
ATOM 613 N N . VAL A 1 81 ? 7.293 4.612 -17.857 1.00 96.38 81 VAL A N 1
ATOM 614 C CA . VAL A 1 81 ? 7.695 4.167 -16.514 1.00 96.38 81 VAL A CA 1
ATOM 615 C C . VAL A 1 81 ? 7.287 5.193 -15.455 1.00 96.38 81 VAL A C 1
ATOM 617 O O . VAL A 1 81 ? 6.794 4.803 -14.400 1.00 96.38 81 VAL A O 1
ATOM 620 N N . LEU A 1 82 ? 7.438 6.494 -15.726 1.00 97.06 82 LEU A N 1
ATOM 621 C CA . LEU A 1 82 ? 6.987 7.551 -14.815 1.00 97.06 82 LEU A CA 1
ATOM 622 C C . LEU A 1 82 ? 5.473 7.506 -14.577 1.00 97.06 82 LEU A C 1
ATOM 624 O O . LEU A 1 82 ? 5.048 7.658 -13.433 1.00 97.06 82 LEU A O 1
ATOM 628 N N . ASP A 1 83 ? 4.674 7.249 -15.614 1.00 98.19 83 ASP A N 1
ATOM 629 C CA . ASP A 1 83 ? 3.220 7.095 -15.485 1.00 98.19 83 ASP A CA 1
ATOM 630 C C . ASP A 1 83 ? 2.872 5.961 -14.509 1.00 98.19 83 ASP A C 1
ATOM 632 O O . ASP A 1 83 ? 2.085 6.157 -13.582 1.00 98.19 83 ASP A O 1
ATOM 636 N N . VAL A 1 84 ? 3.537 4.807 -14.638 1.00 97.88 84 VAL A N 1
ATOM 637 C CA . VAL A 1 84 ? 3.349 3.664 -13.728 1.00 97.88 84 VAL A CA 1
ATOM 638 C C . VAL A 1 84 ? 3.832 3.983 -12.308 1.00 97.88 84 VAL A C 1
ATOM 640 O O . VAL A 1 84 ? 3.175 3.619 -11.335 1.00 97.88 84 VAL A O 1
ATOM 643 N N . VAL A 1 85 ? 4.955 4.692 -12.148 1.00 97.50 85 VAL A N 1
ATOM 644 C CA . VAL A 1 85 ? 5.444 5.124 -10.824 1.00 97.50 85 VAL A CA 1
ATOM 645 C C . VAL A 1 85 ? 4.432 6.049 -10.143 1.00 97.50 85 VAL A C 1
ATOM 647 O O . VAL A 1 85 ? 4.159 5.901 -8.948 1.00 97.50 85 VAL A O 1
ATOM 650 N N . HIS A 1 86 ? 3.838 6.981 -10.889 1.00 97.88 86 HIS A N 1
ATOM 651 C CA . HIS A 1 86 ? 2.788 7.852 -10.367 1.00 97.88 86 HIS A CA 1
ATOM 652 C C . HIS A 1 86 ? 1.524 7.073 -9.994 1.00 97.88 86 HIS A C 1
ATOM 654 O O . HIS A 1 86 ? 0.939 7.343 -8.942 1.00 97.88 86 HIS A O 1
ATOM 660 N N . GLU A 1 87 ? 1.128 6.092 -10.805 1.00 98.25 87 GLU A N 1
ATOM 661 C CA . GLU A 1 87 ? 0.007 5.197 -10.510 1.00 98.25 87 GLU A CA 1
ATOM 662 C C . GLU A 1 87 ? 0.245 4.422 -9.201 1.00 98.25 87 GLU A C 1
ATOM 664 O O . GLU A 1 87 ? -0.596 4.435 -8.296 1.00 98.25 87 GLU A O 1
ATOM 669 N N . VAL A 1 88 ? 1.431 3.829 -9.037 1.00 98.31 88 VAL A N 1
ATOM 670 C CA . VAL A 1 88 ? 1.843 3.128 -7.810 1.00 98.31 88 VAL A CA 1
ATOM 671 C C . VAL A 1 88 ? 1.784 4.052 -6.590 1.00 98.31 88 VAL A C 1
ATOM 673 O O . VAL A 1 88 ? 1.196 3.683 -5.569 1.00 98.31 88 VAL A O 1
ATOM 676 N N . LEU A 1 89 ? 2.333 5.267 -6.690 1.00 98.06 89 LEU A N 1
ATOM 677 C CA . LEU A 1 89 ? 2.298 6.255 -5.606 1.00 98.06 89 LEU A CA 1
ATOM 678 C C . LEU A 1 89 ? 0.862 6.656 -5.244 1.00 98.06 89 LEU A C 1
ATOM 680 O O . LEU A 1 89 ? 0.529 6.798 -4.064 1.00 98.06 89 LEU A O 1
ATOM 684 N N . HIS A 1 90 ? 0.006 6.840 -6.249 1.00 98.38 90 HIS A N 1
ATOM 685 C CA . HIS A 1 90 ? -1.400 7.161 -6.042 1.00 98.38 90 HIS A CA 1
ATOM 686 C C . HIS A 1 90 ? -2.115 6.049 -5.260 1.00 98.38 90 HIS A C 1
ATOM 688 O O . HIS A 1 90 ? -2.759 6.322 -4.241 1.00 98.38 90 HIS A O 1
ATOM 694 N N . HIS A 1 91 ? -1.952 4.793 -5.682 1.00 98.38 91 HIS A N 1
ATOM 695 C CA . HIS A 1 91 ? -2.541 3.649 -4.989 1.00 98.38 91 HIS A CA 1
ATOM 696 C C . HIS A 1 91 ? -2.004 3.472 -3.568 1.00 98.38 91 HIS A C 1
ATOM 698 O O . HIS A 1 91 ? -2.790 3.178 -2.666 1.00 98.38 91 HIS A O 1
ATOM 704 N N . GLN A 1 92 ? -0.711 3.717 -3.344 1.00 98.06 92 GLN A N 1
ATOM 705 C CA . GLN A 1 92 ? -0.124 3.664 -2.007 1.00 98.06 92 GLN A CA 1
ATOM 706 C C . GLN A 1 92 ? -0.767 4.684 -1.062 1.00 98.06 92 GLN A C 1
ATOM 708 O O . GLN A 1 92 ? -1.191 4.321 0.033 1.00 98.06 92 GLN A O 1
ATOM 713 N N . ARG A 1 93 ? -0.921 5.944 -1.492 1.00 98.06 93 ARG A N 1
ATOM 714 C CA . ARG A 1 93 ? -1.578 6.983 -0.673 1.00 98.06 93 ARG A CA 1
ATOM 715 C C . ARG A 1 93 ? -3.034 6.638 -0.361 1.00 98.06 93 ARG A C 1
ATOM 717 O O . ARG A 1 93 ? -3.507 6.868 0.751 1.00 98.06 93 ARG A O 1
ATOM 724 N N . ARG A 1 94 ? -3.754 6.072 -1.335 1.00 97.62 94 ARG A N 1
ATOM 725 C CA . ARG A 1 94 ? -5.130 5.599 -1.132 1.00 97.62 94 ARG A CA 1
ATOM 726 C C . ARG A 1 94 ? -5.180 4.472 -0.095 1.00 97.62 94 ARG A C 1
ATOM 728 O O . ARG A 1 94 ? -6.010 4.532 0.810 1.00 97.62 94 ARG A O 1
ATOM 735 N N . LEU A 1 95 ? -4.307 3.471 -0.206 1.00 97.50 95 LEU A N 1
ATOM 736 C CA . LEU A 1 95 ? -4.223 2.367 0.756 1.00 97.50 95 LEU A CA 1
ATOM 737 C C . LEU A 1 95 ? -3.883 2.861 2.160 1.00 97.50 95 LEU A C 1
ATOM 739 O O . LEU A 1 95 ? -4.535 2.450 3.117 1.00 97.50 95 LEU A O 1
ATOM 743 N N . GLU A 1 96 ? -2.925 3.779 2.278 1.00 97.38 96 GLU A N 1
ATOM 744 C CA . GLU A 1 96 ? -2.553 4.389 3.552 1.00 97.38 96 GLU A CA 1
ATOM 745 C C . GLU A 1 96 ? -3.749 5.104 4.195 1.00 97.38 96 GLU A C 1
ATOM 747 O O . GLU A 1 96 ? -4.030 4.898 5.374 1.00 97.38 96 GLU A O 1
ATOM 752 N N . SER A 1 97 ? -4.529 5.859 3.418 1.00 97.69 97 SER A N 1
ATOM 753 C CA . SER A 1 97 ? -5.748 6.509 3.914 1.00 97.69 97 SER A CA 1
ATOM 754 C C . SER A 1 97 ? -6.772 5.505 4.467 1.00 97.69 97 SER A C 1
ATOM 756 O O . SER A 1 97 ? -7.259 5.671 5.590 1.00 97.69 97 SER A O 1
ATOM 758 N N . ILE A 1 98 ? -7.061 4.432 3.721 1.00 97.19 98 ILE A N 1
ATOM 759 C CA . ILE A 1 98 ? -7.992 3.374 4.152 1.00 97.19 98 ILE A CA 1
ATOM 760 C C . ILE A 1 98 ? -7.464 2.686 5.418 1.00 97.19 98 ILE A C 1
ATOM 762 O O . ILE A 1 98 ? -8.213 2.455 6.373 1.00 97.19 98 ILE A O 1
ATOM 766 N N . TRP A 1 99 ? -6.165 2.391 5.442 1.00 96.81 99 TRP A N 1
ATOM 767 C CA . TRP A 1 99 ? -5.503 1.743 6.563 1.00 96.81 99 TRP A CA 1
ATOM 768 C C . TRP A 1 99 ? -5.573 2.581 7.841 1.00 96.81 99 TRP A C 1
ATOM 770 O O . TRP A 1 99 ? -5.940 2.053 8.895 1.00 96.81 99 TRP A O 1
ATOM 780 N N . GLN A 1 100 ? -5.278 3.883 7.756 1.00 97.81 100 GLN A N 1
ATOM 781 C CA . GLN A 1 100 ? -5.345 4.797 8.901 1.00 97.81 100 GLN A CA 1
ATOM 782 C C . GLN A 1 100 ? -6.763 4.864 9.464 1.00 97.81 100 GLN A C 1
ATOM 784 O O . GLN A 1 100 ? -6.960 4.760 10.676 1.00 97.81 100 GLN A O 1
ATOM 789 N N . HIS A 1 101 ? -7.765 4.960 8.588 1.00 97.38 101 HIS A N 1
ATOM 790 C CA . HIS A 1 101 ? -9.161 4.974 9.010 1.00 97.38 101 HIS A CA 1
ATOM 791 C C . HIS A 1 101 ? -9.539 3.695 9.775 1.00 97.38 101 HIS A C 1
ATOM 793 O O . HIS A 1 101 ? -10.136 3.761 10.854 1.00 97.38 101 HIS A O 1
ATOM 799 N N . ARG A 1 102 ? -9.142 2.519 9.272 1.00 97.00 102 ARG A N 1
ATOM 800 C CA . ARG A 1 102 ? -9.382 1.242 9.962 1.00 97.00 102 ARG A CA 1
ATOM 801 C C . ARG A 1 102 ? -8.632 1.154 11.292 1.00 97.00 102 ARG A C 1
ATOM 803 O O . ARG A 1 102 ? -9.233 0.743 12.286 1.00 97.00 102 ARG A O 1
ATOM 810 N N . LYS A 1 103 ? -7.366 1.585 11.333 1.00 97.44 103 LYS A N 1
ATOM 811 C CA . LYS A 1 103 ? -6.537 1.594 12.547 1.00 97.44 103 LYS A CA 1
ATOM 812 C C . LYS A 1 103 ? -7.208 2.382 13.664 1.00 97.44 103 LYS A C 1
ATOM 814 O O . LYS A 1 103 ? -7.355 1.850 14.764 1.00 97.44 103 LYS A O 1
ATOM 819 N N . VAL A 1 104 ? -7.633 3.613 13.378 1.00 97.88 104 VAL A N 1
ATOM 820 C CA . VAL A 1 104 ? -8.293 4.481 14.364 1.00 97.88 104 VAL A CA 1
ATOM 821 C C . VAL A 1 104 ? -9.521 3.789 14.950 1.00 97.88 104 VAL A C 1
ATOM 823 O O . VAL A 1 104 ? -9.651 3.708 16.168 1.00 97.88 104 VAL A O 1
ATOM 826 N N . ARG A 1 105 ? -10.379 3.208 14.104 1.00 97.44 105 ARG A N 1
ATOM 827 C CA . ARG A 1 105 ? -11.606 2.537 14.559 1.00 97.44 105 ARG A CA 1
ATOM 828 C C . ARG A 1 105 ? -11.344 1.307 15.432 1.00 97.44 105 ARG A C 1
ATOM 830 O O . ARG A 1 105 ? -12.044 1.115 16.423 1.00 97.44 105 ARG A O 1
ATOM 837 N N . LEU A 1 106 ? -10.350 0.485 15.085 1.00 97.19 106 LEU A N 1
ATOM 838 C CA . LEU A 1 106 ? -9.970 -0.680 15.895 1.00 97.19 106 LEU A CA 1
ATOM 839 C C . LEU A 1 106 ? -9.466 -0.256 17.282 1.00 97.19 106 LEU A C 1
ATOM 841 O O . LEU A 1 106 ? -9.903 -0.804 18.290 1.00 97.19 106 LEU A O 1
ATOM 845 N N . HIS A 1 107 ? -8.608 0.764 17.342 1.00 96.94 107 HIS A N 1
ATOM 846 C CA . HIS A 1 107 ? -8.047 1.238 18.609 1.00 96.94 107 HIS A CA 1
ATOM 847 C C . HIS A 1 107 ? -9.095 1.941 19.479 1.00 96.94 107 HIS A C 1
ATOM 849 O O . HIS A 1 107 ? -9.127 1.716 20.684 1.00 96.94 107 HIS A O 1
ATOM 855 N N . GLN A 1 108 ? -10.003 2.720 18.882 1.00 97.56 108 GLN A N 1
ATOM 856 C CA . GLN A 1 108 ? -11.142 3.304 19.601 1.00 97.56 108 GLN A CA 1
ATOM 857 C C . GLN A 1 108 ? -12.039 2.225 20.216 1.00 97.56 108 GLN A C 1
ATOM 859 O O . GLN A 1 108 ? -12.468 2.354 21.362 1.00 97.56 108 GLN A O 1
ATOM 864 N N . ARG A 1 109 ? -12.309 1.139 19.476 1.00 97.50 109 ARG A N 1
ATOM 865 C CA . ARG A 1 109 ? -13.084 0.012 20.006 1.00 97.50 109 ARG A CA 1
ATOM 866 C C . ARG A 1 109 ? -12.373 -0.649 21.184 1.00 97.50 109 ARG A C 1
ATOM 868 O O . ARG A 1 109 ? -13.043 -0.969 22.161 1.00 97.50 109 ARG A O 1
ATOM 875 N N . LEU A 1 110 ? -11.050 -0.805 21.109 1.00 96.62 110 LEU A N 1
ATOM 876 C CA . LEU A 1 110 ? -10.254 -1.433 22.166 1.00 96.62 110 LEU A CA 1
ATOM 877 C C . LEU A 1 110 ? -10.278 -0.585 23.433 1.00 96.62 110 LEU A C 1
ATOM 879 O O . LEU A 1 110 ? -10.572 -1.099 24.507 1.00 96.62 110 LEU A O 1
ATOM 883 N N . GLN A 1 111 ? -10.062 0.722 23.287 1.00 96.19 111 GLN A N 1
ATOM 884 C CA . GLN A 1 111 ? -10.164 1.679 24.388 1.00 96.19 111 GLN A CA 1
ATOM 885 C C . GLN A 1 111 ? -11.540 1.629 25.062 1.00 96.19 111 GLN A C 1
ATOM 887 O O . GLN A 1 111 ? -11.615 1.649 26.287 1.00 96.19 111 GLN A O 1
ATOM 892 N N . LEU A 1 112 ? -12.623 1.514 24.284 1.00 96.00 112 LEU A N 1
ATOM 893 C CA . LEU A 1 112 ? -13.969 1.370 24.839 1.00 96.00 112 LEU A CA 1
ATOM 894 C C . LEU A 1 112 ? -14.139 0.055 25.615 1.00 96.00 112 LEU A C 1
ATOM 896 O O . LEU A 1 112 ? -14.737 0.077 26.686 1.00 96.00 112 LEU A O 1
ATOM 900 N N . CYS A 1 113 ? -13.627 -1.070 25.102 1.00 94.69 113 CYS A N 1
ATOM 901 C CA . CYS A 1 113 ? -13.691 -2.357 25.807 1.00 94.69 113 CYS A CA 1
ATOM 902 C C . CYS A 1 113 ? -12.935 -2.311 27.142 1.00 94.69 113 CYS A C 1
ATOM 904 O O . CYS A 1 113 ? -13.477 -2.744 28.155 1.00 94.69 113 CYS A O 1
ATOM 906 N N . VAL A 1 114 ? -11.725 -1.742 27.150 1.00 94.19 114 VAL A N 1
ATOM 907 C CA . VAL A 1 114 ? -10.919 -1.569 28.370 1.00 94.19 114 VAL A CA 1
ATOM 908 C C . VAL A 1 114 ? -11.660 -0.695 29.380 1.00 94.19 114 VAL A C 1
ATOM 910 O O . VAL A 1 114 ? -11.863 -1.106 30.515 1.00 94.19 114 VAL A O 1
ATOM 913 N N . PHE A 1 115 ? -12.185 0.455 28.946 1.00 94.81 115 PHE A N 1
ATOM 914 C CA . PHE A 1 115 ? -12.965 1.335 29.818 1.00 94.81 115 PHE A CA 1
ATOM 915 C C . PHE A 1 115 ? -14.190 0.633 30.430 1.00 94.81 115 PHE A C 1
ATOM 917 O O . PHE A 1 115 ? -14.500 0.823 31.603 1.00 94.81 115 PHE A O 1
ATOM 924 N N . GLN A 1 116 ? -14.896 -0.187 29.647 1.00 92.88 116 GLN A N 1
ATOM 925 C CA . GLN A 1 116 ? -16.051 -0.945 30.135 1.00 92.88 116 GLN A CA 1
ATOM 926 C C . GLN A 1 116 ? -15.664 -1.986 31.190 1.00 92.88 116 GLN A C 1
ATOM 928 O O . GLN A 1 116 ? -16.420 -2.168 32.141 1.00 92.88 116 GLN A O 1
ATOM 933 N N . GLN A 1 117 ? -14.511 -2.642 31.042 1.00 90.75 117 GLN A N 1
ATOM 934 C CA . GLN A 1 117 ? -13.987 -3.568 32.049 1.00 90.75 117 GLN A CA 1
ATOM 935 C C . GLN A 1 117 ? -13.575 -2.832 33.325 1.00 90.75 117 GLN A C 1
ATOM 937 O O . GLN A 1 117 ? -13.923 -3.283 34.411 1.00 90.75 117 GLN A O 1
ATOM 942 N N . ASP A 1 118 ? -12.903 -1.688 33.196 1.00 93.31 118 ASP A N 1
ATOM 943 C CA . ASP A 1 118 ? -12.430 -0.898 34.337 1.00 93.31 118 ASP A CA 1
ATOM 944 C C . ASP A 1 118 ? -13.588 -0.350 35.186 1.00 93.31 118 ASP A C 1
ATOM 946 O O . ASP A 1 118 ? -13.496 -0.315 36.406 1.00 93.31 118 ASP A O 1
ATOM 950 N N . VAL A 1 119 ? -14.702 0.054 34.561 1.00 94.06 119 VAL A N 1
ATOM 951 C CA . VAL A 1 119 ? -15.899 0.549 35.275 1.00 94.06 119 VAL A CA 1
ATOM 952 C C . VAL A 1 119 ? -16.686 -0.576 35.963 1.00 94.06 119 VAL A C 1
ATOM 954 O O . VAL A 1 119 ? -17.475 -0.310 36.868 1.00 94.06 119 VAL A O 1
ATOM 957 N N . GLN A 1 120 ? -16.520 -1.824 35.521 1.00 84.12 120 GLN A N 1
ATOM 958 C CA . GLN A 1 120 ? -17.194 -2.987 36.107 1.00 84.12 120 GLN A CA 1
ATOM 959 C C . GLN A 1 120 ? -16.429 -3.615 37.286 1.00 84.12 120 GLN A C 1
ATOM 961 O O . GLN A 1 120 ? -16.983 -4.510 37.929 1.00 84.12 120 GLN A O 1
ATOM 966 N N . GLN A 1 121 ? -15.194 -3.175 37.554 1.00 64.94 121 GLN A N 1
ATOM 967 C CA . GLN A 1 121 ? -14.365 -3.595 38.694 1.00 64.94 121 GLN A CA 1
ATOM 968 C C . GLN A 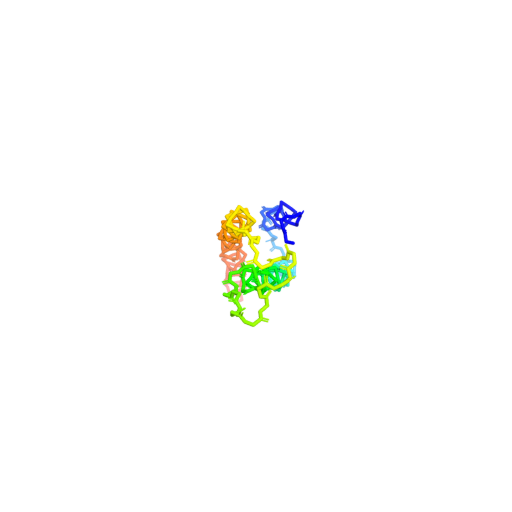1 121 ? -14.618 -2.731 39.933 1.00 64.94 121 GLN A C 1
ATOM 970 O O . GLN A 1 121 ? -14.560 -3.305 41.045 1.00 64.94 121 GLN A O 1
#

Sequence (121 aa):
FLSGVDAWCKMCSEGGLPSEMQDLELAIHHHQSLYEQVTQAYTEVSQDGKALLDVLQRPLSPGNAESLTATANYSKAVHQVLDVVHEVLHHQRRLESIWQHRKVRLHQRLQLCVFQQDVQQ

InterPro domains:
  IPR051336 Rho GTPase-activating Guanine Nucleotide Exchange Factors [PTHR22826] (14-121)

Secondary structure (DSSP, 8-state):
-GGGHHHHHHHHH-S----SHHHHHHHHHHHHHHHHHHHHHHHHHHHHHHHHHHHHTPPPPGGGTTSTTTT--THHHHHHHHHHHHHHHHHHHHHHHHHHHHHHHHHHHHHH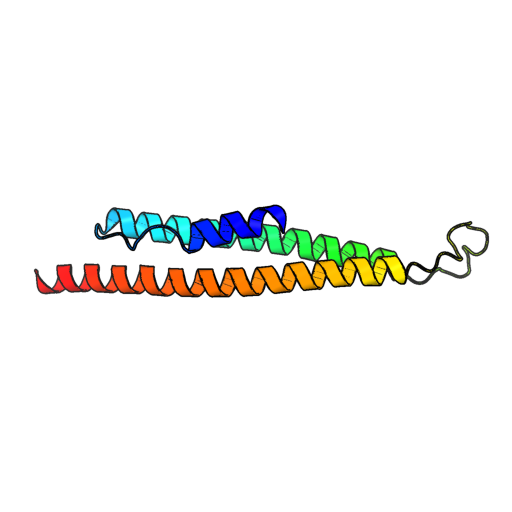HHHHHHHT-

Foldseek 3Di:
DVVCLVVLLCLLQDDDADQDLVVLVVSLVVLVVSVVVLVVVLVVLLVVLVVVLCVLPDQQDPVCVVPPCNPDNCVVVNVVSVVVSVVSVVSSVVSVVSSVVSNVVSVVSNVVSVVVVVVVD

Radius of gyration: 22.71 Å; chains: 1; bounding box: 50×21×72 Å

pLDDT: mean 90.46, std 13.07, range [52.62, 98.5]

Organism: Leptonychotes weddellii (NCBI:txid9713)